Protein AF-A0A315D4W1-F1 (afdb_monomer_lite)

Sequence (82 aa):
MNETWEPWSEEEAAELQKLRLQAHLDSARFAIENAISHAQLLQLENGGDTSFYSSAIKAHVGRKLIKKLQARSEASDMHNRF

Secondary structure (DSSP, 8-state):
-----PPPPHHHHHHHHHHHHHTT--HHHHHHHTT--HHHHHHHHH--SSSSS-HHHHHHHHHHHHHHHHHHHHHHHHHTT-

Structure (mmCIF, N/CA/C/O backbone):
data_AF-A0A315D4W1-F1
#
_entry.id   AF-A0A315D4W1-F1
#
loop_
_atom_site.group_PDB
_atom_site.id
_atom_site.type_symbol
_atom_site.label_atom_id
_atom_site.label_alt_id
_atom_site.label_comp_id
_atom_site.label_asym_id
_atom_site.label_entity_id
_atom_site.label_seq_id
_atom_site.pdbx_PDB_ins_code
_atom_site.Cartn_x
_atom_site.Cartn_y
_atom_site.Cartn_z
_atom_site.occupancy
_atom_site.B_iso_or_equiv
_atom_site.auth_seq_id
_atom_site.auth_comp_id
_atom_site.auth_asym_id
_atom_site.auth_atom_id
_atom_site.pdbx_PDB_model_num
ATOM 1 N N . MET A 1 1 ? -12.633 15.551 -12.486 1.00 37.12 1 MET A N 1
ATOM 2 C CA . MET A 1 1 ? -11.813 15.188 -11.314 1.00 37.12 1 MET A CA 1
ATOM 3 C C . MET A 1 1 ? -10.442 14.853 -11.843 1.00 37.12 1 MET A C 1
ATOM 5 O O . MET A 1 1 ? -10.337 14.031 -12.742 1.00 37.12 1 MET A O 1
ATOM 9 N N . ASN A 1 2 ? -9.442 15.587 -11.389 1.00 42.25 2 ASN A N 1
ATOM 10 C CA . ASN A 1 2 ? -8.114 15.599 -11.971 1.00 42.25 2 ASN A CA 1
ATOM 11 C C . ASN A 1 2 ? -7.401 14.423 -11.310 1.00 42.25 2 ASN A C 1
ATOM 13 O O . ASN A 1 2 ? -7.096 14.509 -10.124 1.00 42.25 2 ASN A O 1
ATOM 17 N N . GLU A 1 3 ? -7.235 13.298 -12.007 1.00 55.22 3 GLU A N 1
ATOM 18 C CA . GLU A 1 3 ? -6.311 12.271 -11.530 1.00 55.22 3 GLU A CA 1
ATOM 19 C C . GLU A 1 3 ? -4.935 12.931 -11.525 1.00 55.22 3 GLU A C 1
ATOM 21 O O . GLU A 1 3 ? -4.333 13.152 -12.577 1.00 55.22 3 GLU A O 1
ATOM 26 N N . THR A 1 4 ? -4.494 13.381 -10.351 1.00 57.81 4 THR A N 1
ATOM 27 C CA . THR A 1 4 ? -3.156 13.919 -10.203 1.00 57.81 4 THR A CA 1
ATOM 28 C C . THR A 1 4 ? -2.209 12.788 -10.578 1.00 57.81 4 THR A C 1
ATOM 30 O O . THR A 1 4 ? -2.258 11.684 -10.026 1.00 57.81 4 THR A O 1
ATOM 33 N N . TRP A 1 5 ? -1.347 13.057 -11.557 1.00 67.62 5 TRP A N 1
ATOM 34 C CA . TRP A 1 5 ? -0.235 12.198 -11.975 1.00 67.62 5 TRP A CA 1
ATOM 35 C C . TRP A 1 5 ? 0.847 12.108 -10.885 1.00 67.62 5 TRP A C 1
ATOM 37 O O . TRP A 1 5 ? 2.017 11.865 -11.170 1.00 67.62 5 TRP A O 1
ATOM 47 N N . GLU A 1 6 ? 0.460 12.361 -9.636 1.00 85.50 6 GLU A N 1
ATOM 48 C CA . GLU A 1 6 ? 1.315 12.343 -8.471 1.00 85.50 6 GLU A CA 1
ATOM 49 C C . GLU A 1 6 ? 1.761 10.902 -8.221 1.00 85.50 6 GLU A C 1
ATOM 51 O O . GLU A 1 6 ? 0.916 9.995 -8.136 1.00 85.50 6 GLU A O 1
ATOM 56 N N . PRO A 1 7 ? 3.082 10.673 -8.146 1.00 90.62 7 PRO A N 1
ATOM 57 C CA . PRO A 1 7 ? 3.636 9.387 -7.764 1.00 90.62 7 PRO A CA 1
ATOM 58 C C . PRO A 1 7 ? 3.085 8.916 -6.417 1.00 90.62 7 PRO A C 1
ATOM 60 O O . PRO A 1 7 ? 2.678 9.722 -5.587 1.00 90.62 7 PRO A O 1
ATOM 63 N N . TRP A 1 8 ? 3.109 7.601 -6.210 1.00 94.50 8 TRP A N 1
ATOM 64 C CA . TRP A 1 8 ? 2.794 6.993 -4.918 1.00 94.50 8 TRP A CA 1
ATOM 65 C C . TRP A 1 8 ? 3.743 7.517 -3.835 1.00 94.50 8 TRP A C 1
ATOM 67 O O . TRP A 1 8 ? 4.959 7.360 -3.994 1.00 94.50 8 TRP A O 1
ATOM 77 N N . SER A 1 9 ? 3.206 8.120 -2.773 1.00 94.25 9 SER A N 1
ATOM 78 C CA . SER A 1 9 ? 4.001 8.727 -1.696 1.00 94.25 9 SER A CA 1
ATOM 79 C C . SER A 1 9 ? 4.148 7.828 -0.459 1.00 94.25 9 SER A C 1
ATOM 81 O O . SER A 1 9 ? 3.456 6.818 -0.307 1.00 94.25 9 SER A O 1
ATOM 83 N N . GLU A 1 10 ? 5.068 8.190 0.441 1.00 94.00 10 GLU A N 1
ATOM 84 C CA . GLU A 1 10 ? 5.252 7.497 1.725 1.00 94.00 10 GLU A CA 1
ATOM 85 C C . GLU A 1 10 ? 4.045 7.689 2.657 1.00 94.00 10 GLU A C 1
ATOM 87 O O . GLU A 1 10 ? 3.665 6.770 3.383 1.00 94.00 10 GLU A O 1
ATOM 92 N N . GLU A 1 11 ? 3.391 8.849 2.602 1.00 95.50 11 GLU A N 1
ATOM 93 C CA . GLU A 1 11 ? 2.168 9.123 3.357 1.00 95.50 11 GLU A CA 1
ATOM 94 C C . GLU A 1 11 ? 1.020 8.218 2.902 1.00 95.50 11 GLU A C 1
ATOM 96 O O . GLU A 1 11 ? 0.321 7.646 3.740 1.00 95.50 11 GLU A O 1
ATOM 101 N N . GLU A 1 12 ? 0.857 8.032 1.588 1.00 96.38 12 GLU A N 1
ATOM 102 C CA . GLU A 1 12 ? -0.145 7.114 1.037 1.00 96.38 12 GLU A CA 1
ATOM 103 C C . GLU A 1 12 ? 0.162 5.653 1.417 1.00 96.38 12 GLU A C 1
ATOM 105 O O . GLU A 1 12 ? -0.748 4.886 1.745 1.00 96.38 12 GLU A O 1
ATOM 110 N N . ALA A 1 13 ? 1.443 5.266 1.436 1.00 97.00 13 ALA A N 1
ATOM 111 C CA . ALA A 1 13 ? 1.877 3.946 1.895 1.00 97.00 13 ALA A CA 1
ATOM 112 C C . ALA A 1 13 ? 1.500 3.697 3.367 1.00 97.00 13 ALA A C 1
ATOM 114 O O . ALA A 1 13 ? 0.895 2.668 3.699 1.00 97.00 13 ALA A O 1
ATOM 115 N N . ALA A 1 14 ? 1.794 4.666 4.238 1.00 97.06 14 ALA A N 1
ATOM 116 C CA . ALA A 1 14 ? 1.460 4.605 5.655 1.00 97.06 14 ALA A CA 1
ATOM 117 C C . ALA A 1 14 ? -0.060 4.593 5.891 1.00 97.06 14 ALA A C 1
ATOM 119 O O . ALA A 1 14 ? -0.549 3.843 6.742 1.00 97.06 14 ALA A O 1
ATOM 120 N N . GLU A 1 15 ? -0.825 5.381 5.128 1.00 97.12 15 GLU A N 1
ATOM 121 C CA . GLU A 1 15 ? -2.287 5.395 5.207 1.00 97.12 15 GLU A CA 1
ATOM 122 C C . GLU A 1 15 ? -2.885 4.037 4.820 1.00 97.12 15 GLU A C 1
ATOM 124 O O . GLU A 1 15 ? -3.712 3.498 5.562 1.00 97.12 15 GLU A O 1
ATOM 129 N N . LEU A 1 16 ? -2.436 3.447 3.706 1.00 97.81 16 LEU A N 1
ATOM 130 C CA . LEU A 1 16 ? -2.891 2.131 3.256 1.00 97.81 16 LEU A CA 1
ATOM 131 C C . LEU A 1 16 ? -2.668 1.063 4.333 1.00 97.81 16 LEU A C 1
ATOM 133 O O . LEU A 1 16 ? -3.596 0.325 4.681 1.00 97.81 16 LEU A O 1
ATOM 137 N N . GLN A 1 17 ? -1.453 1.005 4.883 1.00 97.50 17 GLN A N 1
ATOM 138 C CA . GLN A 1 17 ? -1.100 0.036 5.915 1.00 97.50 17 GLN A CA 1
ATOM 139 C C . GLN A 1 17 ? -1.942 0.241 7.181 1.00 97.50 17 GLN A C 1
ATOM 141 O O . GLN A 1 17 ? -2.512 -0.716 7.713 1.00 97.50 17 GLN A O 1
ATOM 146 N N . LYS A 1 18 ? -2.071 1.490 7.643 1.00 97.06 18 LYS A N 1
ATOM 147 C CA . LYS A 1 18 ? -2.873 1.844 8.819 1.00 97.06 18 LYS A CA 1
ATOM 148 C C . LYS A 1 18 ? -4.324 1.398 8.658 1.00 97.06 18 LYS A C 1
ATOM 150 O O . LYS A 1 18 ? -4.844 0.713 9.537 1.00 97.06 18 LYS A O 1
ATOM 155 N N . LEU A 1 19 ? -4.964 1.748 7.543 1.00 97.12 19 LEU A N 1
ATOM 156 C CA . LEU A 1 19 ? -6.362 1.403 7.281 1.00 97.12 19 LEU A CA 1
ATOM 157 C C . LEU A 1 19 ? -6.572 -0.114 7.213 1.00 97.12 19 LEU A C 1
ATOM 159 O O . LEU A 1 19 ? -7.550 -0.628 7.758 1.00 97.12 19 LEU A O 1
ATOM 163 N N . ARG A 1 20 ? -5.647 -0.858 6.591 1.00 97.06 20 ARG A N 1
ATOM 164 C CA . ARG A 1 20 ? -5.726 -2.324 6.533 1.00 97.06 20 ARG A CA 1
ATOM 165 C C . ARG A 1 20 ? -5.652 -2.942 7.931 1.00 97.06 20 ARG A C 1
ATOM 167 O O . ARG A 1 20 ? -6.433 -3.842 8.243 1.00 97.06 20 ARG A O 1
ATOM 174 N N . LEU A 1 21 ? -4.728 -2.462 8.764 1.00 96.31 21 LEU A N 1
ATOM 175 C CA . LEU A 1 21 ? -4.555 -2.941 10.136 1.00 96.31 21 LEU A CA 1
ATOM 176 C C . LEU A 1 21 ? -5.757 -2.594 11.022 1.00 96.31 21 LEU A C 1
ATOM 178 O O . LEU A 1 21 ? -6.205 -3.448 11.782 1.00 96.31 21 LEU A O 1
ATOM 182 N N . GLN A 1 22 ? -6.324 -1.393 10.879 1.00 94.88 22 GLN A N 1
ATOM 183 C CA . GLN A 1 22 ? -7.559 -0.991 11.567 1.00 94.88 22 GLN A CA 1
ATOM 184 C C . GLN A 1 22 ? -8.760 -1.850 11.153 1.00 94.88 22 GLN A C 1
ATOM 186 O O . GLN A 1 22 ? -9.612 -2.159 11.978 1.00 94.88 22 GLN A O 1
ATOM 191 N N . ALA A 1 23 ? -8.805 -2.291 9.895 1.00 93.31 23 ALA A N 1
ATOM 192 C CA . ALA A 1 23 ? -9.811 -3.230 9.410 1.00 93.31 23 ALA A CA 1
ATOM 193 C C . ALA A 1 23 ? -9.537 -4.696 9.815 1.00 93.31 23 ALA A C 1
ATOM 195 O O . ALA A 1 23 ? -10.292 -5.581 9.413 1.00 93.31 23 ALA A O 1
ATOM 196 N N . HIS A 1 24 ? -8.463 -4.968 10.570 1.00 94.75 24 HIS A N 1
ATOM 197 C CA . HIS A 1 24 ? -8.016 -6.308 10.965 1.00 94.75 24 HIS A CA 1
ATOM 198 C C . HIS A 1 24 ? -7.837 -7.275 9.778 1.00 94.75 24 HIS A C 1
ATOM 200 O O . HIS A 1 24 ? -8.086 -8.477 9.889 1.00 94.75 24 HIS A O 1
ATOM 206 N N . LEU A 1 25 ? -7.410 -6.755 8.622 1.00 94.69 25 LEU A N 1
ATOM 207 C CA . LEU A 1 25 ? -7.239 -7.542 7.403 1.00 94.69 25 LEU A CA 1
ATOM 208 C C . LEU A 1 25 ? -5.809 -8.074 7.278 1.00 94.69 25 LEU A C 1
ATOM 210 O O . LEU A 1 25 ? -4.836 -7.314 7.258 1.00 94.69 25 LEU A O 1
ATOM 214 N N . ASP A 1 26 ? -5.695 -9.391 7.120 1.00 95.94 26 ASP A N 1
ATOM 215 C CA . ASP A 1 26 ? -4.450 -10.044 6.723 1.00 95.94 26 ASP A CA 1
ATOM 216 C C . ASP A 1 26 ? -4.008 -9.570 5.328 1.00 95.94 26 ASP A C 1
ATOM 218 O O . ASP A 1 26 ? -4.826 -9.396 4.422 1.00 95.94 26 ASP A O 1
ATOM 222 N N . SER A 1 27 ? -2.707 -9.352 5.150 1.00 95.50 27 SER A N 1
ATOM 223 C CA . SER A 1 27 ? -2.147 -8.793 3.918 1.00 95.50 27 SER A CA 1
ATOM 224 C C . SER A 1 27 ? -2.248 -9.760 2.735 1.00 95.50 27 SER A C 1
ATOM 226 O O . SER A 1 27 ? -2.563 -9.330 1.625 1.00 95.50 27 SER A O 1
ATOM 228 N N . ALA A 1 28 ? -2.044 -11.065 2.931 1.00 95.69 28 ALA A N 1
ATOM 229 C CA . ALA A 1 28 ? -2.186 -12.043 1.853 1.00 95.69 28 ALA A CA 1
ATOM 230 C C . ALA A 1 28 ? -3.650 -12.155 1.409 1.00 95.69 28 ALA A C 1
ATOM 232 O O . ALA A 1 28 ? -3.950 -12.071 0.215 1.00 95.69 28 ALA A O 1
ATOM 233 N N . ARG A 1 29 ? -4.576 -12.248 2.369 1.00 95.19 29 ARG A N 1
ATOM 234 C CA . ARG A 1 29 ? -6.015 -12.258 2.082 1.00 95.19 29 ARG A CA 1
ATOM 235 C C . ARG A 1 29 ? -6.471 -10.972 1.393 1.00 95.19 29 ARG A C 1
ATOM 237 O O . ARG A 1 29 ? -7.187 -11.040 0.396 1.00 95.19 29 ARG A O 1
ATOM 244 N N . PHE A 1 30 ? -6.039 -9.810 1.878 1.00 97.06 30 PHE A N 1
ATOM 245 C CA . PHE A 1 30 ? -6.399 -8.525 1.282 1.00 97.06 30 PHE A CA 1
ATOM 246 C C . PHE A 1 30 ? -5.882 -8.390 -0.155 1.00 97.06 30 PHE A C 1
ATOM 248 O O . PHE A 1 30 ? -6.603 -7.883 -1.013 1.00 97.06 30 PHE A O 1
ATOM 255 N N . ALA A 1 31 ? -4.676 -8.879 -0.451 1.00 97.50 31 ALA A N 1
ATOM 256 C CA . ALA A 1 31 ? -4.148 -8.892 -1.814 1.00 97.50 31 ALA A CA 1
ATOM 257 C C . ALA A 1 31 ? -5.033 -9.734 -2.757 1.00 97.50 31 ALA A C 1
ATOM 259 O O . ALA A 1 31 ? -5.436 -9.254 -3.820 1.00 97.50 31 ALA A O 1
ATOM 260 N N . ILE A 1 32 ? -5.425 -10.939 -2.320 1.00 97.00 32 ILE A N 1
ATOM 261 C CA . ILE A 1 32 ? -6.319 -11.839 -3.068 1.00 97.00 32 ILE A CA 1
ATOM 262 C C . ILE A 1 32 ? -7.683 -11.178 -3.321 1.00 97.00 32 ILE A C 1
ATOM 264 O O . ILE A 1 32 ? -8.152 -11.155 -4.457 1.00 97.00 32 ILE A O 1
ATOM 268 N N . GLU A 1 33 ? -8.294 -10.571 -2.299 1.00 95.94 33 GLU A N 1
ATOM 269 C CA . GLU A 1 33 ? -9.589 -9.871 -2.403 1.00 95.94 33 GLU A CA 1
ATOM 270 C C . GLU A 1 33 ? -9.567 -8.654 -3.347 1.00 95.94 33 GLU A C 1
ATOM 272 O O . GLU A 1 33 ? -10.620 -8.109 -3.698 1.00 95.94 33 GLU A O 1
ATOM 277 N N . ASN A 1 34 ? -8.378 -8.191 -3.735 1.00 96.38 34 ASN A N 1
ATOM 278 C CA . ASN A 1 34 ? -8.184 -7.074 -4.654 1.00 96.38 34 ASN A CA 1
ATOM 279 C C . ASN A 1 34 ? -7.515 -7.475 -5.973 1.00 96.38 34 ASN A C 1
ATOM 281 O O . ASN A 1 34 ? -7.206 -6.593 -6.772 1.00 96.38 34 ASN A O 1
ATOM 285 N N . ALA A 1 35 ? -7.337 -8.778 -6.216 1.00 96.25 35 ALA A N 1
ATOM 286 C CA . ALA A 1 35 ? -6.713 -9.320 -7.420 1.00 96.25 35 ALA A CA 1
ATOM 287 C C . ALA A 1 35 ? -5.323 -8.719 -7.721 1.00 96.25 35 ALA A C 1
ATOM 289 O O . ALA A 1 35 ? -4.981 -8.476 -8.877 1.00 96.25 35 ALA A O 1
ATOM 290 N N . ILE A 1 36 ? -4.523 -8.487 -6.676 1.00 96.06 36 ILE A N 1
ATOM 291 C CA . ILE A 1 36 ? -3.110 -8.100 -6.786 1.00 96.06 36 ILE A CA 1
ATOM 292 C C . ILE A 1 36 ? -2.223 -9.152 -6.121 1.00 96.06 36 ILE A C 1
ATOM 294 O O . ILE A 1 36 ? -2.683 -9.939 -5.292 1.00 96.06 36 ILE A O 1
ATOM 298 N N . SER A 1 37 ? -0.937 -9.174 -6.466 1.00 96.38 37 SER A N 1
ATOM 299 C CA . SER A 1 37 ? 0.002 -10.069 -5.793 1.00 96.38 37 SER A CA 1
ATOM 300 C C . SER A 1 37 ? 0.320 -9.577 -4.380 1.00 96.38 37 SER A C 1
ATOM 302 O O . SER A 1 37 ? 0.268 -8.383 -4.076 1.00 96.38 37 SER A O 1
ATOM 304 N N . HIS A 1 38 ? 0.710 -10.504 -3.505 1.00 96.25 38 HIS A N 1
ATOM 305 C CA . HIS A 1 38 ? 1.164 -10.143 -2.166 1.00 96.25 38 HIS A CA 1
ATOM 306 C C . HIS A 1 38 ? 2.395 -9.217 -2.209 1.00 96.25 38 HIS A C 1
ATOM 308 O O . HIS A 1 38 ? 2.465 -8.256 -1.451 1.00 96.25 38 HIS A O 1
ATOM 314 N N . ALA A 1 39 ? 3.316 -9.434 -3.157 1.00 95.75 39 ALA A N 1
ATOM 315 C CA . ALA A 1 39 ? 4.479 -8.569 -3.364 1.00 95.75 39 ALA A CA 1
ATOM 316 C C . ALA A 1 39 ? 4.089 -7.137 -3.772 1.00 95.75 39 ALA A C 1
ATOM 318 O O . ALA A 1 39 ? 4.661 -6.179 -3.260 1.00 95.75 39 ALA A O 1
ATOM 319 N N . GLN A 1 40 ? 3.074 -6.978 -4.631 1.00 96.75 40 GLN A N 1
ATOM 320 C CA . GLN A 1 40 ? 2.541 -5.661 -4.993 1.00 96.75 40 GLN A CA 1
ATOM 321 C C . GLN A 1 40 ? 1.966 -4.932 -3.779 1.00 96.75 40 GLN A C 1
ATOM 323 O O . GLN A 1 40 ? 2.221 -3.742 -3.620 1.00 96.75 40 GLN A O 1
ATOM 328 N N . LEU A 1 41 ? 1.241 -5.635 -2.902 1.00 97.50 41 LEU A N 1
ATOM 329 C CA . LEU A 1 41 ? 0.740 -5.034 -1.667 1.00 97.50 41 LEU A CA 1
ATOM 330 C C . LEU A 1 41 ? 1.885 -4.622 -0.733 1.00 97.50 41 LEU A C 1
ATOM 332 O O . LEU A 1 41 ? 1.900 -3.491 -0.259 1.00 97.50 41 LEU A O 1
ATOM 336 N N . LEU A 1 42 ? 2.866 -5.501 -0.504 1.00 95.94 42 LEU A N 1
ATOM 337 C CA . LEU A 1 42 ? 4.016 -5.181 0.347 1.00 95.94 42 LEU A CA 1
ATOM 338 C C . LEU A 1 42 ? 4.812 -3.989 -0.185 1.00 95.94 42 LEU A C 1
ATOM 340 O O . LEU A 1 42 ? 5.304 -3.193 0.607 1.00 95.94 42 LEU A O 1
ATOM 344 N N . GLN A 1 43 ? 4.913 -3.848 -1.505 1.00 95.50 43 GLN A N 1
ATOM 345 C CA . GLN A 1 43 ? 5.573 -2.711 -2.130 1.00 95.50 43 GLN A CA 1
ATOM 346 C C . GLN A 1 43 ? 4.778 -1.405 -1.990 1.00 95.50 43 GLN A C 1
ATOM 348 O O . GLN A 1 43 ? 5.362 -0.326 -1.897 1.00 95.50 43 GLN A O 1
ATOM 353 N N . LEU A 1 44 ? 3.446 -1.479 -1.991 1.00 97.00 44 LEU A N 1
ATOM 354 C CA . LEU A 1 44 ? 2.607 -0.314 -1.717 1.00 97.00 44 LEU A CA 1
ATOM 355 C C . LEU A 1 44 ? 2.732 0.136 -0.258 1.00 97.00 44 LEU A C 1
ATOM 357 O O . LEU A 1 44 ? 2.750 1.335 -0.018 1.00 97.00 44 LEU A O 1
ATOM 361 N N . GLU A 1 45 ? 2.845 -0.797 0.691 1.00 96.62 45 GLU A N 1
ATOM 362 C CA . GLU A 1 45 ? 2.916 -0.482 2.128 1.00 96.6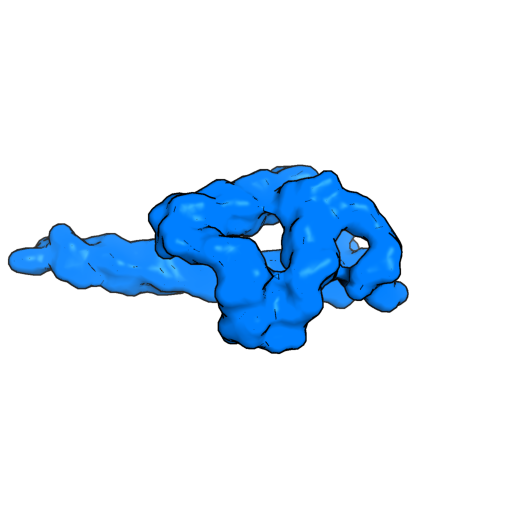2 45 GLU A CA 1
ATOM 363 C C . GLU A 1 45 ? 4.320 -0.102 2.612 1.00 96.62 45 GLU A C 1
ATOM 365 O O . GLU A 1 45 ? 4.451 0.767 3.465 1.00 96.62 45 GLU A O 1
ATOM 370 N N . ASN A 1 46 ? 5.366 -0.744 2.087 1.00 94.06 46 ASN A N 1
ATOM 371 C CA . ASN A 1 46 ? 6.740 -0.588 2.586 1.00 94.06 46 ASN A CA 1
ATOM 372 C C . ASN A 1 46 ? 7.673 0.120 1.588 1.00 94.06 46 ASN A C 1
ATOM 374 O O . ASN A 1 46 ? 8.859 0.288 1.866 1.00 94.06 46 ASN A O 1
ATOM 378 N N . GLY A 1 47 ? 7.165 0.501 0.413 1.00 85.94 47 GLY A N 1
ATOM 379 C CA . GLY A 1 47 ? 7.963 1.080 -0.666 1.00 85.94 47 GLY A CA 1
ATOM 380 C C . GLY A 1 47 ? 8.658 0.042 -1.558 1.00 85.94 47 GLY A C 1
ATOM 381 O O . GLY A 1 47 ? 8.464 -1.167 -1.441 1.00 85.94 47 GLY A O 1
ATOM 382 N N . GLY A 1 48 ? 9.459 0.538 -2.505 1.00 83.44 48 GLY A N 1
ATOM 383 C CA . GLY A 1 48 ? 10.084 -0.247 -3.579 1.00 83.44 48 GLY A CA 1
ATOM 384 C C . GLY A 1 48 ? 9.394 -0.056 -4.932 1.00 83.44 48 GLY A C 1
ATOM 385 O O . GLY A 1 48 ? 8.258 0.419 -4.991 1.00 83.44 48 GLY A O 1
ATOM 386 N N . ASP A 1 49 ? 10.069 -0.435 -6.023 1.00 79.69 49 ASP A N 1
ATOM 387 C CA . ASP A 1 49 ? 9.667 -0.075 -7.399 1.00 79.69 49 ASP A CA 1
ATOM 388 C C . ASP A 1 49 ? 9.733 -1.233 -8.416 1.00 79.69 49 ASP A C 1
ATOM 390 O O . ASP A 1 49 ? 9.729 -1.011 -9.621 1.00 79.69 49 ASP A O 1
ATOM 394 N N . THR A 1 50 ? 9.739 -2.490 -7.961 1.00 86.00 50 THR A N 1
ATOM 395 C CA . THR A 1 50 ? 9.978 -3.658 -8.835 1.00 86.00 50 THR A CA 1
ATOM 396 C C . THR A 1 50 ? 8.721 -4.409 -9.291 1.00 86.00 50 THR A C 1
ATOM 398 O O . THR A 1 50 ? 8.747 -5.075 -10.321 1.00 86.00 50 THR A O 1
ATOM 401 N N . SER A 1 51 ? 7.610 -4.311 -8.561 1.00 86.62 51 SER A N 1
ATOM 402 C CA . SER A 1 51 ? 6.387 -5.112 -8.776 1.00 86.62 51 SER A CA 1
ATOM 403 C C . SER A 1 51 ? 5.318 -4.423 -9.635 1.00 86.62 51 SER A C 1
ATOM 405 O O . SER A 1 51 ? 4.254 -5.000 -9.878 1.00 86.62 51 SER A O 1
ATOM 407 N N . PHE A 1 52 ? 5.566 -3.189 -10.084 1.00 89.81 52 PHE A N 1
ATOM 408 C CA . PHE A 1 52 ? 4.656 -2.414 -10.932 1.00 89.81 52 PHE A CA 1
ATOM 409 C C . PHE A 1 52 ? 5.366 -1.965 -12.207 1.00 89.81 52 PHE A C 1
ATOM 411 O O . PHE A 1 52 ? 6.511 -1.533 -12.164 1.00 89.81 52 PHE A O 1
ATOM 418 N N . TYR A 1 53 ? 4.656 -2.013 -13.337 1.00 85.25 53 TYR A N 1
ATOM 419 C CA . TYR A 1 53 ? 5.188 -1.603 -14.643 1.00 85.25 53 TYR A CA 1
ATOM 420 C C . TYR A 1 53 ? 5.403 -0.089 -14.773 1.00 85.25 53 TYR A C 1
ATOM 422 O O . TYR A 1 53 ? 6.167 0.353 -15.626 1.00 85.25 53 TYR A O 1
ATOM 430 N N . SER A 1 54 ? 4.707 0.716 -13.964 1.00 89.56 54 SER A N 1
ATOM 431 C CA . SER A 1 54 ? 4.883 2.168 -13.925 1.00 89.56 54 SER A CA 1
ATOM 432 C C . SER A 1 54 ? 4.462 2.756 -12.580 1.00 89.56 54 SER A C 1
ATOM 434 O O . SER A 1 54 ? 3.611 2.203 -11.873 1.00 89.56 54 SER A O 1
ATOM 436 N N . SER A 1 55 ? 5.024 3.921 -12.254 1.00 90.12 55 SER A N 1
ATOM 437 C CA . SER A 1 55 ? 4.662 4.708 -11.070 1.00 90.12 55 SER A CA 1
ATOM 438 C C . SER A 1 55 ? 3.186 5.120 -11.072 1.00 90.12 55 SER A C 1
ATOM 440 O O . SER A 1 55 ? 2.543 5.093 -10.026 1.00 90.12 55 SER A O 1
ATOM 442 N N . ALA A 1 56 ? 2.620 5.421 -12.244 1.00 91.44 56 ALA A N 1
ATOM 443 C CA . ALA A 1 56 ? 1.207 5.767 -12.387 1.00 91.44 56 ALA A CA 1
ATOM 444 C C . ALA A 1 56 ? 0.283 4.585 -12.048 1.00 91.44 56 ALA A C 1
ATOM 446 O O . ALA A 1 56 ? -0.708 4.762 -11.341 1.00 91.44 56 ALA A O 1
ATOM 447 N N . ILE A 1 57 ? 0.623 3.367 -12.492 1.00 91.94 57 ILE A N 1
ATOM 448 C CA . ILE A 1 57 ? -0.152 2.162 -12.154 1.00 91.94 57 ILE A CA 1
ATOM 449 C C . ILE A 1 57 ? -0.055 1.882 -10.651 1.00 91.94 57 ILE A C 1
ATOM 451 O O . ILE A 1 57 ? -1.079 1.615 -10.024 1.00 91.94 57 ILE A O 1
ATOM 455 N N . LYS A 1 58 ? 1.145 1.987 -10.062 1.00 94.06 58 LYS A N 1
ATOM 456 C CA . LYS A 1 58 ? 1.359 1.846 -8.611 1.00 94.06 58 LYS A CA 1
ATOM 457 C C . LYS A 1 58 ? 0.444 2.793 -7.831 1.00 94.06 58 LYS A C 1
ATOM 459 O O . LYS A 1 58 ? -0.322 2.346 -6.981 1.00 94.06 58 LYS A O 1
ATOM 464 N N . ALA A 1 59 ? 0.465 4.077 -8.185 1.00 94.19 59 ALA A N 1
ATOM 465 C CA . ALA A 1 59 ? -0.316 5.102 -7.508 1.00 94.19 59 ALA A CA 1
ATOM 466 C C . ALA A 1 59 ? -1.833 4.899 -7.684 1.00 94.19 59 ALA A C 1
ATOM 468 O O . ALA A 1 59 ? -2.592 4.974 -6.718 1.00 94.19 59 ALA A O 1
ATOM 469 N N . HIS A 1 60 ? -2.283 4.553 -8.895 1.00 94.19 60 HIS A N 1
ATOM 470 C CA . HIS A 1 60 ? -3.688 4.243 -9.162 1.00 94.19 60 HIS A CA 1
ATOM 471 C C . HIS A 1 60 ? -4.185 3.053 -8.325 1.00 94.19 60 HIS A C 1
ATOM 473 O O . HIS A 1 60 ? -5.241 3.133 -7.693 1.00 94.19 60 HIS A O 1
ATOM 479 N N . VAL A 1 61 ? -3.425 1.951 -8.297 1.00 95.56 61 VAL A N 1
ATOM 480 C CA . VAL A 1 61 ? -3.780 0.757 -7.517 1.00 95.56 61 VAL A CA 1
ATOM 481 C C . VAL A 1 61 ? -3.816 1.088 -6.029 1.00 95.56 61 VAL A C 1
ATOM 483 O O . VAL A 1 61 ? -4.818 0.801 -5.377 1.00 95.56 61 VAL A O 1
ATOM 486 N N . GLY A 1 62 ? -2.780 1.738 -5.499 1.00 96.38 62 GLY A N 1
ATOM 487 C CA . GLY A 1 62 ? -2.715 2.103 -4.087 1.00 96.38 62 GLY A CA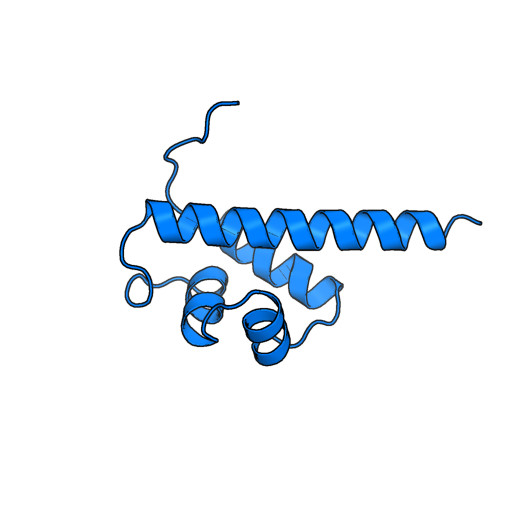 1
ATOM 488 C C . GLY A 1 62 ? -3.880 2.998 -3.646 1.00 96.38 62 GLY A C 1
ATOM 489 O O . GLY A 1 62 ? -4.597 2.656 -2.703 1.00 96.38 62 GLY A O 1
ATOM 490 N N . ARG A 1 63 ? -4.175 4.072 -4.393 1.00 96.81 63 ARG A N 1
ATOM 491 C CA . ARG A 1 63 ? -5.305 4.973 -4.097 1.00 96.81 63 ARG A CA 1
ATOM 492 C C . ARG A 1 63 ? -6.662 4.271 -4.194 1.00 96.81 63 ARG A C 1
ATOM 494 O O . ARG A 1 63 ? -7.571 4.572 -3.420 1.00 96.81 63 ARG A O 1
ATOM 501 N N . LYS A 1 64 ? -6.821 3.308 -5.109 1.00 96.62 64 LYS A N 1
ATOM 502 C CA . LYS A 1 64 ? -8.031 2.473 -5.192 1.00 96.62 64 LYS A CA 1
ATOM 503 C C . LYS A 1 64 ? -8.217 1.612 -3.936 1.00 96.62 64 LYS A C 1
ATOM 505 O O . LYS A 1 64 ? -9.346 1.480 -3.462 1.00 96.62 64 LYS A O 1
ATOM 510 N N . LEU A 1 65 ? -7.140 1.041 -3.392 1.00 97.69 65 LEU A N 1
ATOM 511 C CA . LEU A 1 65 ? -7.195 0.239 -2.165 1.00 97.69 65 LEU A CA 1
ATOM 512 C C . LEU A 1 65 ? -7.544 1.091 -0.939 1.00 97.69 65 LEU A C 1
ATOM 514 O O . LEU A 1 65 ? -8.415 0.687 -0.169 1.00 97.69 65 LEU A O 1
ATOM 518 N N . ILE A 1 66 ? -6.936 2.276 -0.803 1.00 97.50 66 ILE A N 1
ATOM 519 C CA . ILE A 1 66 ? -7.251 3.237 0.269 1.00 97.50 66 ILE A CA 1
ATOM 520 C C . ILE A 1 66 ? -8.745 3.572 0.256 1.00 97.50 66 ILE A C 1
ATOM 522 O O . ILE A 1 66 ? -9.427 3.360 1.257 1.00 97.50 66 ILE A O 1
ATOM 526 N N . LYS A 1 67 ? -9.291 3.979 -0.900 1.00 97.00 67 LYS A N 1
ATOM 527 C CA . LYS A 1 67 ? -10.723 4.302 -1.038 1.00 97.00 67 LYS A CA 1
ATOM 528 C C . LYS A 1 67 ? -11.634 3.142 -0.625 1.00 97.00 67 LYS A C 1
ATOM 530 O O . LYS A 1 67 ? -12.657 3.357 0.018 1.00 97.00 67 LYS A O 1
ATOM 535 N N . LYS A 1 68 ? -11.270 1.900 -0.970 1.00 95.69 68 LYS A N 1
ATO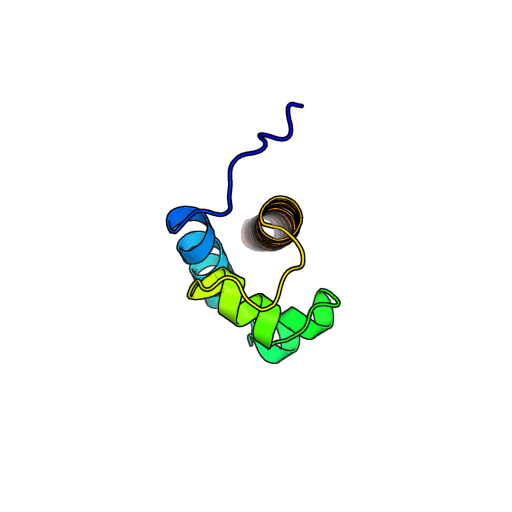M 536 C CA . LYS A 1 68 ? -12.041 0.703 -0.589 1.00 95.69 68 LYS A CA 1
ATOM 537 C C . LYS A 1 68 ? -12.027 0.469 0.926 1.00 95.69 68 LYS A C 1
ATOM 539 O O . LYS A 1 68 ? -13.042 0.051 1.481 1.00 95.69 68 LYS A O 1
ATOM 544 N N . LEU A 1 69 ? -10.899 0.718 1.590 1.00 96.00 69 LEU A N 1
ATOM 545 C CA . LEU A 1 69 ? -10.784 0.588 3.043 1.00 96.00 69 LEU A CA 1
ATOM 546 C C . LEU A 1 69 ? -11.530 1.708 3.778 1.00 96.00 69 LEU A C 1
ATOM 548 O O . LEU A 1 69 ? -12.245 1.419 4.733 1.00 96.00 69 LEU A O 1
ATOM 552 N N . GLN A 1 70 ? -11.434 2.950 3.298 1.00 95.00 70 GLN A N 1
ATOM 553 C CA . GLN A 1 70 ? -12.187 4.088 3.836 1.00 95.00 70 GLN A CA 1
ATOM 554 C C . GLN A 1 70 ? -13.698 3.826 3.766 1.00 95.00 70 GLN A C 1
ATOM 556 O O . GLN A 1 70 ? -14.368 3.859 4.794 1.00 95.00 70 GLN A O 1
ATOM 561 N N . ALA A 1 71 ? -14.215 3.421 2.600 1.00 93.38 71 ALA A N 1
ATOM 562 C CA . ALA A 1 71 ? -15.634 3.092 2.436 1.00 93.38 71 ALA A CA 1
ATOM 563 C C . ALA A 1 71 ? -16.097 1.947 3.361 1.00 93.38 71 ALA A C 1
ATOM 565 O O . ALA A 1 71 ? -17.225 1.943 3.852 1.00 93.38 71 ALA A O 1
ATOM 566 N N . ARG A 1 72 ? -15.224 0.965 3.633 1.00 90.69 72 ARG A N 1
ATOM 567 C CA . ARG A 1 72 ? -15.503 -0.109 4.602 1.00 90.69 72 ARG A CA 1
ATOM 568 C C . ARG A 1 72 ? -15.571 0.424 6.037 1.00 90.69 72 ARG A C 1
ATOM 570 O O . ARG A 1 72 ? -16.432 -0.025 6.795 1.00 90.69 72 ARG A O 1
ATOM 577 N N . SER A 1 73 ? -14.678 1.342 6.408 1.00 87.94 73 SER A N 1
ATOM 578 C CA . SER A 1 73 ? -14.682 1.985 7.728 1.00 87.94 73 SER A CA 1
ATOM 579 C C . SER A 1 73 ? -15.974 2.770 7.937 1.00 87.94 73 SER A C 1
ATOM 581 O O . SER A 1 73 ? -16.675 2.537 8.916 1.00 87.94 73 SER A O 1
ATOM 583 N N . GLU A 1 74 ? -16.354 3.602 6.965 1.00 86.38 74 GLU A N 1
ATOM 584 C CA . GLU A 1 74 ? -17.586 4.399 7.009 1.00 86.38 74 GLU A CA 1
ATOM 585 C C . GLU A 1 74 ? -18.840 3.521 7.148 1.00 86.38 74 GLU A C 1
ATOM 587 O O . GLU A 1 74 ? -19.712 3.803 7.969 1.00 86.38 74 GLU A O 1
ATOM 592 N N . ALA A 1 75 ? -18.918 2.412 6.404 1.00 80.12 75 ALA A N 1
ATOM 593 C CA . ALA A 1 75 ? -20.031 1.469 6.512 1.00 80.12 75 ALA A CA 1
ATOM 594 C C . ALA A 1 75 ? -20.112 0.799 7.897 1.00 80.12 75 ALA A C 1
ATOM 596 O O . ALA A 1 75 ? -21.207 0.568 8.414 1.00 80.12 75 ALA A O 1
ATOM 597 N N . SER A 1 76 ? -18.961 0.504 8.507 1.00 76.50 76 SER A N 1
ATOM 598 C CA . SER A 1 76 ? -18.887 -0.083 9.852 1.00 76.50 76 SER A CA 1
ATOM 599 C C . SER A 1 76 ? -19.327 0.927 10.918 1.00 76.50 76 SER A C 1
ATOM 601 O O . SER A 1 76 ? -20.109 0.589 11.807 1.00 76.50 76 SER A O 1
ATOM 603 N N . ASP A 1 77 ? -18.907 2.186 10.777 1.00 72.69 77 ASP A N 1
ATOM 604 C CA . ASP A 1 77 ? -19.279 3.278 11.680 1.00 72.69 77 ASP A CA 1
ATOM 605 C C . ASP A 1 77 ? -20.775 3.603 11.622 1.00 72.69 77 ASP A C 1
ATOM 607 O O . ASP A 1 77 ? -21.375 3.935 12.644 1.00 72.69 77 ASP A O 1
ATOM 611 N N . MET A 1 78 ? -21.406 3.487 10.449 1.00 71.69 78 MET A N 1
ATOM 612 C CA . MET A 1 78 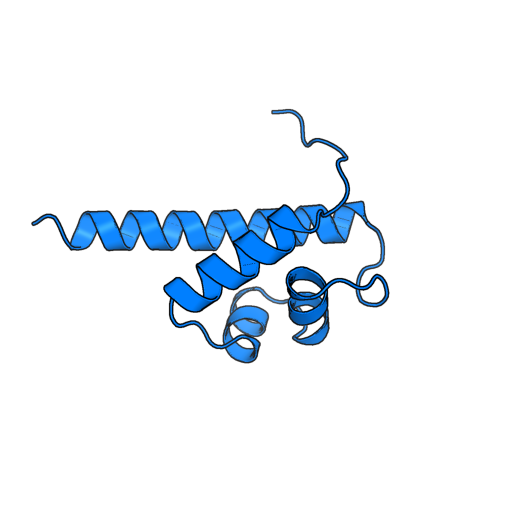? -22.856 3.656 10.315 1.00 71.69 78 MET A CA 1
ATOM 613 C C . MET A 1 78 ? -23.643 2.549 11.024 1.00 71.69 78 MET A C 1
ATOM 615 O O . MET A 1 78 ? -24.702 2.825 11.584 1.00 71.69 78 MET A O 1
ATOM 619 N N . HIS A 1 79 ? -23.141 1.311 11.017 1.00 65.31 79 HIS A N 1
ATOM 620 C CA . HIS A 1 79 ? -23.816 0.183 11.661 1.00 65.31 79 HIS A CA 1
ATOM 621 C C . HIS A 1 79 ? -23.749 0.247 13.195 1.00 65.31 79 HIS A C 1
ATOM 623 O O . HIS A 1 79 ? -24.665 -0.220 13.859 1.00 65.31 79 HIS A O 1
ATOM 629 N N . ASN 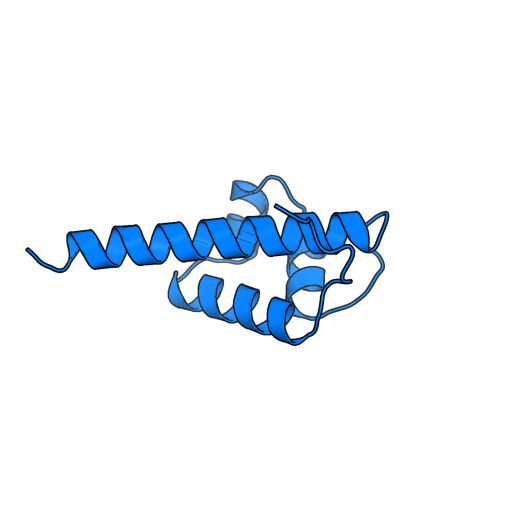A 1 80 ? -22.710 0.867 13.762 1.00 64.31 80 ASN A N 1
ATOM 630 C CA . ASN A 1 80 ? -22.496 0.953 15.212 1.00 64.31 80 ASN A CA 1
ATOM 631 C C . ASN A 1 80 ? -23.182 2.166 15.888 1.00 64.31 80 ASN A C 1
ATOM 633 O O . ASN A 1 80 ? -22.936 2.446 17.059 1.00 64.31 80 ASN A O 1
ATOM 637 N N . ARG A 1 81 ? -23.985 2.945 15.147 1.00 62.06 81 ARG A N 1
ATOM 638 C CA . ARG A 1 81 ? -24.657 4.173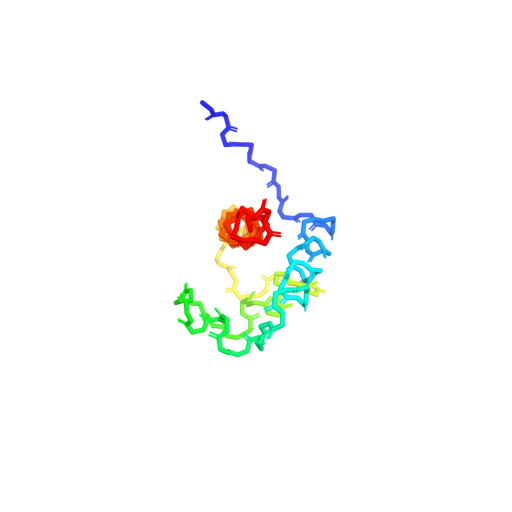 15.631 1.00 62.06 81 ARG A CA 1
ATOM 639 C C . ARG A 1 81 ? -26.155 4.006 15.928 1.00 62.06 81 ARG A C 1
ATOM 641 O O . ARG A 1 81 ? -26.813 5.006 16.216 1.00 62.06 81 ARG A O 1
ATOM 648 N N . PHE A 1 82 ? -26.675 2.784 15.870 1.00 51.94 82 PHE A N 1
ATOM 649 C CA . PHE A 1 82 ? -28.058 2.422 16.201 1.00 51.94 82 PHE A CA 1
ATOM 650 C C . PHE A 1 82 ? -28.072 1.320 17.260 1.00 51.94 82 PHE A C 1
ATOM 652 O O . PHE A 1 82 ? -29.083 1.248 17.992 1.00 51.94 82 PHE A O 1
#

Radius of gyration: 13.24 Å; chains: 1; bounding box: 38×28×31 Å

Foldseek 3Di:
DDPPLDFQDQVLLCLLVVLCVVVVHDLCRLCVVLVHHSVLNCCSNVNDDDRDPDRSVSNVSSVVSSVVSVVVVVVVVVVVPD

pLDDT: mean 88.93, std 13.24, range [37.12, 97.81]